Protein AF-A0A169PFA7-F1 (afdb_monomer)

Secondary structure (DSSP, 8-state):
----------S------------TTTS-TTS----HHHHHHHHHT--SSPPP-BSSGGGTT-EETTEE-EEEEEEEEEEETTEEEEEEEEEEE----GGG--BTTB-HHHHHHHHHHHHHHHHHHSPP-PPP-S----PPPP--

Nearest PDB structures (foldseek):
  1b65-assembly1_D  TM=9.541E-01  e=1.146E-06  Brucella anthropi
  5tzb-assembly2_H  TM=9.718E-01  e=3.699E-06  Burkholderia sp. LK4
  3nfb-assembly1_D  TM=9.862E-01  e=6.645E-06  Sphingosinicella xenopeptidilytica
  2drh-assembly1_C  TM=9.717E-01  e=1.764E-05  Pyrococcus horikoshii OT3
  2drh-assembly1_D  TM=9.756E-01  e=2.289E-05  Pyrococcus horikoshii OT3

Organism: Streptomyces laurentii (NCBI:txid39478)

pLDDT: mean 86.82, std 17.21, range [38.28, 98.81]

Foldseek 3Di:
DDDDDPPDDDPDPDDDDDDADDLVVQDPPVDPPDDPVLVVVCVVPDDDDDDDAFLDDRLVRADALNHGFAKDKDKDWDDDVPDIDMDIDIDSHHDHHVQCDDDPNRRVSVVVVVVVVVVVVVVVPPDPDPDDPPDPPPDDDDDD

Structure (mmCIF, N/CA/C/O backbone):
data_AF-A0A169PFA7-F1
#
_entry.id   AF-A0A169PFA7-F1
#
loop_
_atom_site.group_PDB
_atom_site.id
_atom_site.type_symbol
_atom_site.label_atom_id
_atom_site.label_alt_id
_atom_site.label_comp_id
_atom_site.label_asym_id
_atom_site.label_entity_id
_atom_site.label_seq_id
_atom_site.pdbx_PDB_ins_code
_atom_site.Cartn_x
_atom_site.Cartn_y
_atom_site.Cartn_z
_atom_site.occupancy
_atom_site.B_iso_or_equiv
_atom_site.auth_seq_id
_atom_site.auth_comp_id
_atom_site.auth_asym_id
_atom_site.auth_atom_id
_atom_site.pdbx_PDB_model_num
ATOM 1 N N . MET A 1 1 ? -19.118 19.046 29.954 1.00 38.28 1 MET A N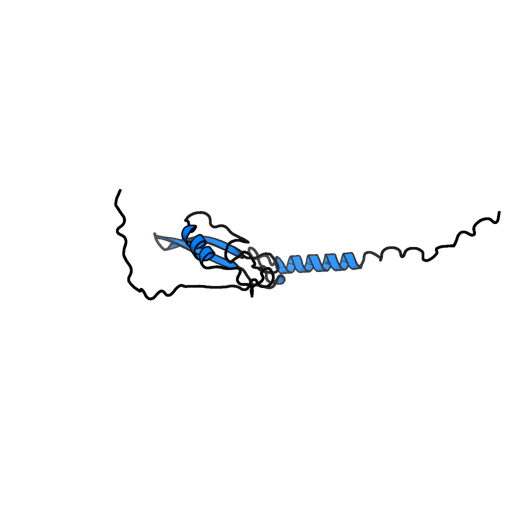 1
ATOM 2 C CA . MET A 1 1 ? -17.655 18.830 29.915 1.00 38.28 1 MET A CA 1
ATOM 3 C C . MET A 1 1 ? -17.297 17.815 30.987 1.00 38.28 1 MET A C 1
ATOM 5 O O . MET A 1 1 ? -17.230 18.178 32.150 1.00 38.28 1 MET A O 1
ATOM 9 N N . GLY A 1 2 ? -17.182 16.536 30.626 1.00 41.22 2 GLY A N 1
ATOM 10 C CA . GLY A 1 2 ? -16.705 15.502 31.547 1.00 41.22 2 GLY A CA 1
ATOM 11 C C . GLY A 1 2 ? -15.195 15.378 31.405 1.00 41.22 2 GLY A C 1
ATOM 12 O O . GLY A 1 2 ? -14.720 15.031 30.327 1.00 41.22 2 GLY A O 1
ATOM 13 N N . ALA A 1 3 ? -14.448 15.709 32.458 1.00 48.66 3 ALA A N 1
ATOM 14 C CA . ALA A 1 3 ? -13.009 15.494 32.500 1.00 48.66 3 ALA A CA 1
ATOM 15 C C . ALA A 1 3 ? -12.728 13.990 32.378 1.00 48.66 3 ALA A C 1
ATOM 17 O O . ALA A 1 3 ? -13.217 13.185 33.172 1.00 48.66 3 ALA A O 1
ATOM 18 N N . ARG A 1 4 ? -11.970 13.601 31.351 1.00 49.47 4 ARG A N 1
ATOM 19 C CA . ARG A 1 4 ? -11.508 12.224 31.176 1.00 49.47 4 ARG A CA 1
ATOM 20 C C . ARG A 1 4 ? -10.443 11.982 32.247 1.00 49.47 4 ARG A C 1
ATOM 22 O O . ARG A 1 4 ? -9.397 12.619 32.217 1.00 49.47 4 ARG A O 1
ATOM 29 N N . ALA A 1 5 ? -10.738 11.117 33.216 1.00 50.19 5 ALA A N 1
ATOM 30 C CA . ALA A 1 5 ? -9.778 10.716 34.237 1.00 50.19 5 ALA A CA 1
ATOM 31 C C . ALA A 1 5 ? -8.510 10.169 33.561 1.00 50.19 5 ALA A C 1
ATOM 33 O O . ALA A 1 5 ? -8.591 9.240 32.752 1.00 50.19 5 ALA A O 1
ATOM 34 N N . SER A 1 6 ? -7.354 10.752 33.875 1.00 55.84 6 SER A N 1
ATOM 35 C CA . SER A 1 6 ? -6.057 10.219 33.476 1.00 55.84 6 SER A CA 1
ATOM 36 C C . SER A 1 6 ? -5.849 8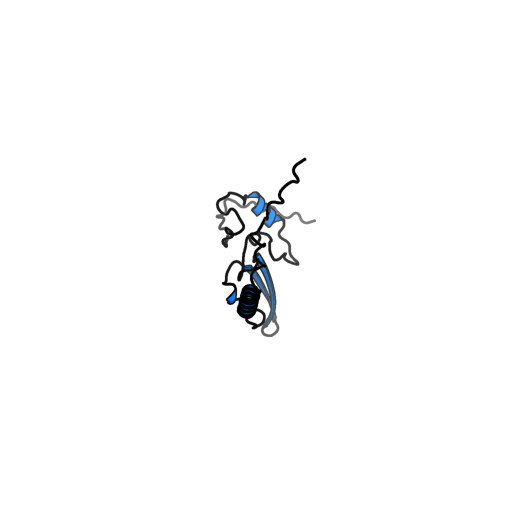.890 34.197 1.00 55.84 6 SER A C 1
ATOM 38 O O . SER A 1 6 ? -5.611 8.838 35.403 1.00 55.84 6 SER A O 1
ATOM 40 N N . ARG A 1 7 ? -5.973 7.781 33.464 1.00 57.22 7 ARG A N 1
ATOM 41 C CA . ARG A 1 7 ? -5.484 6.494 33.956 1.00 57.22 7 ARG A CA 1
ATOM 42 C C . ARG A 1 7 ? -3.962 6.565 33.927 1.00 57.22 7 ARG A C 1
ATOM 44 O O . ARG A 1 7 ? -3.355 6.495 32.865 1.00 57.22 7 ARG A O 1
ATOM 51 N N . GLY A 1 8 ? -3.362 6.788 35.092 1.00 54.00 8 GLY A N 1
ATOM 52 C CA . GLY A 1 8 ? -1.940 6.548 35.290 1.00 54.00 8 GLY A CA 1
ATOM 53 C C . GLY A 1 8 ? -1.691 5.054 35.133 1.00 54.00 8 GLY A C 1
ATOM 54 O O . GLY A 1 8 ? -2.155 4.265 35.953 1.00 54.00 8 GLY A O 1
ATOM 55 N N . HIS A 1 9 ? -1.015 4.670 34.059 1.00 58.62 9 HIS A N 1
ATOM 56 C CA . HIS A 1 9 ? -0.560 3.304 33.849 1.00 58.62 9 HIS A CA 1
ATOM 57 C C . HIS A 1 9 ? 0.811 3.157 34.530 1.00 58.62 9 HIS A C 1
ATOM 59 O O . HIS A 1 9 ? 1.680 4.013 34.362 1.00 58.62 9 HIS A O 1
ATOM 65 N N . GLY A 1 10 ? 0.982 2.123 35.366 1.00 59.72 10 GLY A N 1
ATOM 66 C CA . GLY A 1 10 ? 2.290 1.736 35.920 1.00 59.72 10 GLY A CA 1
ATOM 67 C C . GLY A 1 10 ? 3.248 1.268 34.811 1.00 59.72 10 GLY A C 1
ATOM 68 O O . GLY A 1 10 ? 2.947 1.479 33.637 1.00 59.72 10 GLY A O 1
ATOM 69 N N . PRO A 1 11 ? 4.388 0.617 35.119 1.00 58.81 11 PRO A N 1
ATOM 70 C CA . PRO A 1 11 ? 5.226 0.014 34.084 1.00 58.81 11 PRO A CA 1
ATOM 71 C C . PRO A 1 11 ? 4.486 -1.191 33.485 1.00 58.81 11 PRO A C 1
ATOM 73 O O . PRO A 1 11 ? 4.673 -2.337 33.890 1.00 58.81 11 PRO A O 1
ATOM 76 N N . GLU A 1 12 ? 3.564 -0.915 32.570 1.00 70.19 12 GLU A N 1
ATOM 77 C CA . GLU A 1 12 ? 2.897 -1.921 31.765 1.00 70.19 12 GLU A CA 1
ATOM 78 C C . GLU A 1 12 ? 3.929 -2.544 30.828 1.00 70.19 12 GLU A C 1
ATOM 80 O O . GLU A 1 12 ? 4.770 -1.864 30.241 1.00 70.19 12 GLU A O 1
ATOM 85 N N . TRP A 1 13 ? 3.878 -3.865 30.702 1.00 77.56 13 TRP A N 1
ATOM 86 C CA . TRP A 1 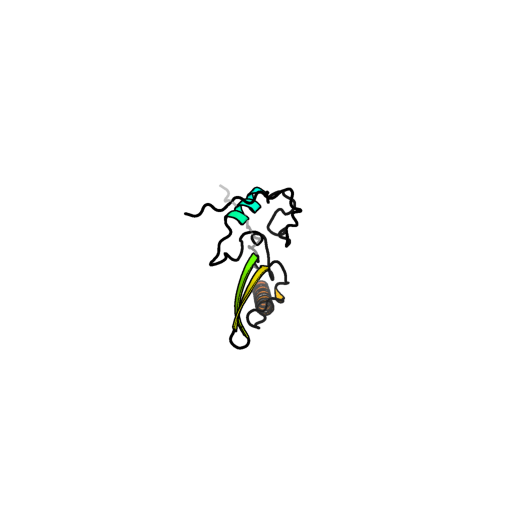13 ? 4.662 -4.588 29.714 1.00 77.56 13 TRP A CA 1
ATOM 87 C C . TRP A 1 13 ? 4.123 -4.233 28.326 1.00 77.56 13 TRP A C 1
ATOM 89 O O . TRP A 1 13 ? 3.081 -4.736 27.909 1.00 77.56 13 TRP A O 1
ATOM 99 N N . LEU A 1 14 ? 4.808 -3.325 27.632 1.00 86.12 14 LEU A N 1
ATOM 100 C CA . LEU A 1 14 ? 4.415 -2.868 26.302 1.00 86.12 14 LEU A CA 1
ATOM 101 C C . LEU A 1 14 ? 4.937 -3.840 25.240 1.00 86.12 14 LEU A C 1
ATOM 103 O O . LEU A 1 14 ? 6.142 -4.045 25.112 1.00 86.12 14 LEU A O 1
ATOM 107 N N . LEU A 1 15 ? 4.022 -4.411 24.457 1.00 92.31 15 LEU A N 1
ATOM 108 C CA . LEU A 1 15 ? 4.317 -5.342 23.365 1.00 92.31 15 LEU A CA 1
ATOM 109 C C . LEU A 1 15 ? 3.813 -4.749 22.035 1.00 92.31 15 LEU A C 1
ATOM 111 O O . LEU A 1 15 ? 2.754 -5.154 21.550 1.00 92.31 15 LEU A O 1
ATOM 115 N N . PRO A 1 16 ? 4.503 -3.739 21.467 1.00 93.25 16 PRO A N 1
ATOM 116 C CA . PRO A 1 16 ? 4.068 -3.103 20.230 1.00 93.25 16 PRO A CA 1
ATOM 117 C C . PRO A 1 16 ? 4.153 -4.078 19.053 1.00 93.25 16 PRO A C 1
ATOM 119 O O . PRO A 1 16 ? 5.124 -4.819 18.905 1.00 93.25 16 PRO A O 1
ATOM 122 N N . VAL A 1 17 ? 3.145 -4.039 18.185 1.00 96.94 17 VAL A N 1
ATOM 123 C CA . VAL A 1 17 ? 3.152 -4.780 16.922 1.00 96.94 17 VAL A CA 1
ATOM 124 C C . VAL A 1 17 ? 3.778 -3.895 15.854 1.00 96.94 17 VAL A C 1
ATOM 126 O O . VAL A 1 17 ? 3.279 -2.806 15.575 1.00 96.94 17 VAL A O 1
ATOM 129 N N . VAL A 1 18 ? 4.868 -4.371 15.259 1.00 97.19 18 VAL A N 1
ATOM 130 C CA . VAL A 1 18 ? 5.577 -3.681 14.180 1.00 97.19 18 VAL A CA 1
ATOM 131 C C . VAL A 1 18 ? 5.780 -4.658 13.033 1.00 97.19 18 VAL A C 1
ATOM 133 O O . VAL A 1 18 ? 6.146 -5.812 13.245 1.00 97.19 18 VAL A O 1
ATOM 136 N N . THR A 1 19 ? 5.540 -4.184 11.817 1.00 98.06 19 THR A N 1
ATOM 137 C CA . THR A 1 19 ? 5.755 -4.929 10.575 1.00 98.06 19 THR A CA 1
ATOM 138 C C . THR A 1 19 ? 6.587 -4.089 9.621 1.00 98.06 19 THR A C 1
ATOM 140 O O . THR A 1 19 ? 6.608 -2.863 9.734 1.00 98.06 19 THR A O 1
ATOM 143 N N . GLU A 1 20 ? 7.234 -4.728 8.654 1.00 98.00 20 GLU A N 1
ATOM 144 C CA . GLU A 1 20 ? 8.097 -4.051 7.689 1.00 98.00 20 GLU A CA 1
ATOM 145 C C . GLU A 1 20 ? 7.896 -4.575 6.266 1.00 98.00 20 GLU A C 1
ATOM 147 O O . GLU A 1 20 ? 7.316 -5.640 6.051 1.00 98.00 20 GLU A O 1
ATOM 152 N N . THR A 1 21 ? 8.373 -3.782 5.309 1.00 98.38 21 THR A N 1
ATOM 153 C CA . THR A 1 21 ? 8.808 -4.258 3.996 1.00 98.38 21 THR A CA 1
ATOM 154 C C . THR A 1 21 ? 10.096 -3.516 3.619 1.00 98.38 21 THR A C 1
ATOM 156 O O . THR A 1 21 ? 10.376 -2.445 4.157 1.00 98.38 21 THR A O 1
ATOM 159 N N . TRP A 1 22 ? 10.856 -4.027 2.649 1.00 97.94 22 TRP A N 1
ATOM 160 C CA . TRP A 1 22 ? 12.183 -3.502 2.305 1.00 97.94 22 TRP A CA 1
ATOM 161 C C . TRP A 1 22 ? 12.177 -2.419 1.206 1.00 97.94 22 TRP A C 1
ATOM 163 O O . TRP A 1 22 ? 11.814 -2.701 0.064 1.00 97.94 22 TRP A O 1
ATOM 173 N N . ASP A 1 23 ? 12.647 -1.200 1.494 1.00 98.06 23 ASP A N 1
ATOM 174 C CA . ASP A 1 23 ? 12.664 -0.068 0.543 1.00 98.06 23 ASP A CA 1
ATOM 175 C C . ASP A 1 23 ? 14.046 0.355 0.018 1.00 98.06 23 ASP A C 1
ATOM 177 O O . ASP A 1 23 ? 14.173 1.399 -0.627 1.00 98.06 23 ASP A O 1
ATOM 181 N N . GLY A 1 24 ? 15.082 -0.464 0.206 1.00 97.31 24 GLY A N 1
ATOM 182 C CA . GLY A 1 24 ? 16.468 -0.106 -0.130 1.00 97.31 24 GLY A CA 1
ATOM 183 C C . GLY A 1 24 ? 16.757 0.159 -1.618 1.00 97.31 24 GLY A C 1
ATOM 184 O O . GLY A 1 24 ? 17.864 0.549 -1.973 1.00 97.31 24 GLY A O 1
ATOM 185 N N . HIS A 1 25 ? 15.781 -0.025 -2.514 1.00 95.31 25 HIS A N 1
ATOM 186 C CA . HIS A 1 25 ? 15.874 0.457 -3.896 1.00 95.31 25 HIS A CA 1
ATOM 187 C C . HIS A 1 25 ? 15.750 1.978 -4.022 1.00 95.31 25 HIS A C 1
ATOM 189 O O . HIS A 1 25 ? 16.325 2.550 -4.946 1.00 95.31 25 HIS A O 1
ATOM 195 N N . LEU A 1 26 ? 14.934 2.608 -3.174 1.00 97.56 26 LEU A N 1
ATOM 196 C CA . LEU A 1 26 ? 14.591 4.033 -3.260 1.00 97.56 26 LEU A CA 1
ATOM 197 C C . LEU A 1 26 ? 14.965 4.811 -1.994 1.00 97.56 26 LEU A C 1
ATOM 199 O O . LEU A 1 26 ? 14.904 6.038 -2.002 1.00 97.56 26 LEU A O 1
ATOM 203 N N . ASN A 1 27 ? 15.337 4.112 -0.928 1.00 97.56 27 ASN A N 1
ATOM 204 C CA . ASN A 1 27 ? 15.706 4.674 0.359 1.00 97.56 27 ASN A CA 1
ATOM 205 C C . ASN A 1 27 ? 17.120 4.223 0.757 1.00 97.56 27 ASN A C 1
ATOM 207 O O . ASN A 1 27 ? 17.538 3.109 0.437 1.00 97.56 27 ASN A O 1
ATOM 211 N N . ASP A 1 28 ? 17.833 5.064 1.506 1.00 97.50 28 ASP A N 1
ATOM 212 C CA . ASP A 1 28 ? 19.027 4.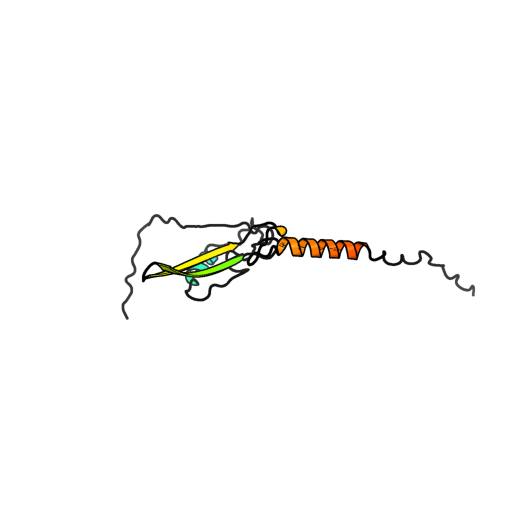629 2.234 1.00 97.50 28 ASP A CA 1
ATOM 213 C C . ASP A 1 28 ? 18.587 3.857 3.486 1.00 97.50 28 ASP A C 1
ATOM 215 O O . ASP A 1 28 ? 18.457 4.413 4.577 1.00 97.50 28 ASP A O 1
ATOM 219 N N . ILE A 1 29 ? 18.313 2.563 3.308 1.00 95.81 29 ILE A N 1
ATOM 220 C CA . ILE A 1 29 ? 17.736 1.714 4.359 1.00 95.81 29 ILE A CA 1
ATOM 221 C C . ILE A 1 29 ? 18.694 1.462 5.535 1.00 95.81 29 ILE A C 1
ATOM 223 O O . ILE A 1 29 ? 18.263 1.079 6.621 1.00 95.81 29 ILE A O 1
ATOM 227 N N . HIS A 1 30 ? 19.997 1.671 5.336 1.00 95.06 30 HIS A N 1
ATOM 228 C CA . HIS A 1 30 ? 20.995 1.547 6.399 1.00 95.06 30 HIS A CA 1
ATOM 229 C C . HIS A 1 30 ? 21.199 2.865 7.158 1.00 95.06 30 HIS A C 1
ATOM 231 O O . HIS A 1 30 ? 21.733 2.862 8.270 1.00 95.06 30 HIS A O 1
ATOM 237 N N . GLY A 1 31 ? 20.751 3.983 6.585 1.00 95.06 31 GLY A N 1
ATOM 238 C CA . GLY A 1 31 ? 20.735 5.284 7.230 1.00 95.06 31 GLY A CA 1
ATOM 239 C C . GLY A 1 31 ? 19.657 5.382 8.323 1.00 95.06 31 GLY A C 1
ATOM 240 O O . GLY A 1 31 ? 18.559 4.839 8.189 1.00 95.06 31 GLY A O 1
ATOM 241 N N . PRO A 1 32 ? 19.902 6.127 9.416 1.00 92.25 32 PRO A N 1
ATOM 242 C CA . PRO A 1 32 ? 18.931 6.306 10.493 1.00 92.25 32 PRO A CA 1
ATOM 243 C C . PRO A 1 32 ? 17.896 7.395 10.145 1.00 92.25 32 PRO A C 1
ATOM 245 O O . PRO A 1 32 ? 17.767 8.395 10.856 1.00 92.25 32 PRO A O 1
ATOM 248 N N . ALA A 1 33 ? 17.189 7.247 9.023 1.00 93.69 33 ALA A N 1
ATOM 249 C CA . ALA A 1 33 ? 16.228 8.244 8.545 1.00 93.69 33 ALA A CA 1
ATOM 250 C C . ALA A 1 33 ? 14.945 8.283 9.396 1.00 93.69 33 ALA A C 1
ATOM 252 O O . ALA A 1 33 ? 14.415 9.358 9.673 1.00 93.69 33 ALA A O 1
ATOM 253 N N . VAL A 1 34 ? 14.460 7.128 9.867 1.00 96.12 34 VAL A N 1
ATOM 254 C CA . VAL A 1 34 ? 13.279 7.046 10.740 1.00 96.12 34 VAL A CA 1
ATOM 255 C C . VAL A 1 34 ? 13.678 7.304 12.195 1.00 96.12 34 VAL A C 1
ATOM 257 O O . VAL A 1 34 ? 14.608 6.691 12.718 1.00 96.12 34 VAL A O 1
ATOM 260 N N . ARG A 1 35 ? 12.970 8.221 12.865 1.00 97.38 35 ARG A N 1
ATOM 261 C CA . ARG A 1 35 ? 13.209 8.623 14.260 1.00 97.38 35 ARG A CA 1
ATOM 262 C C . ARG A 1 35 ? 11.971 8.356 15.119 1.00 97.38 35 ARG A C 1
ATOM 264 O O . ARG A 1 35 ? 10.867 8.365 14.577 1.00 97.38 35 ARG A O 1
ATOM 271 N N . PRO A 1 36 ? 12.112 8.206 16.451 1.00 97.06 36 PRO A N 1
ATOM 272 C CA . PRO A 1 36 ? 10.965 8.037 17.347 1.00 97.06 36 PRO A CA 1
ATOM 273 C C . PRO A 1 36 ? 9.895 9.129 17.193 1.00 97.06 36 PRO A C 1
ATOM 275 O O . PRO A 1 36 ? 8.707 8.830 17.258 1.00 97.06 36 PRO A O 1
ATOM 278 N N . GLY A 1 37 ? 10.309 10.372 16.913 1.00 98.00 37 GLY A N 1
ATOM 279 C CA . GLY A 1 37 ? 9.396 11.488 16.643 1.00 98.00 37 GLY A CA 1
ATOM 280 C C . GLY A 1 37 ? 8.452 11.232 15.466 1.00 98.00 37 GLY A C 1
ATOM 281 O O . GLY A 1 37 ? 7.269 11.511 15.583 1.00 98.00 37 GLY A O 1
ATOM 282 N N . HIS A 1 38 ? 8.919 10.588 14.391 1.00 98.06 38 HIS A N 1
ATOM 283 C CA . HIS A 1 38 ? 8.065 10.255 13.244 1.00 98.06 38 HIS A CA 1
ATOM 284 C C . HIS A 1 38 ? 6.975 9.239 13.617 1.00 98.06 38 HIS A C 1
ATOM 286 O O . HIS A 1 38 ? 5.860 9.310 13.109 1.00 98.06 38 HIS A O 1
ATOM 292 N N . ALA A 1 39 ? 7.279 8.294 14.515 1.00 96.25 39 ALA A N 1
ATOM 293 C CA . ALA A 1 39 ? 6.282 7.349 15.014 1.00 96.25 39 ALA A CA 1
ATOM 294 C C . ALA A 1 39 ? 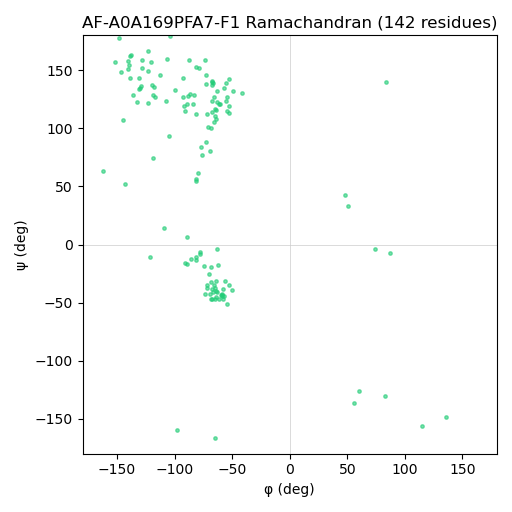5.250 8.050 15.910 1.00 96.25 39 ALA A C 1
ATOM 296 O O . ALA A 1 39 ? 4.056 7.803 15.767 1.00 96.25 39 ALA A O 1
ATOM 297 N N . ALA A 1 40 ? 5.699 8.953 16.789 1.00 97.69 40 ALA A N 1
ATOM 298 C CA . ALA A 1 40 ? 4.806 9.759 17.619 1.00 97.69 40 ALA A CA 1
ATOM 299 C C . ALA A 1 40 ? 3.886 10.645 16.762 1.00 97.69 40 ALA A C 1
ATOM 301 O O . ALA A 1 40 ? 2.675 10.625 16.948 1.00 97.69 40 ALA A O 1
ATOM 302 N N . GLU A 1 41 ? 4.434 11.346 15.767 1.00 98.19 41 GLU A N 1
ATOM 303 C CA . GLU A 1 41 ? 3.665 12.162 14.819 1.00 98.19 41 GLU A CA 1
ATOM 304 C C . GLU A 1 41 ? 2.630 11.332 14.051 1.00 98.19 41 GLU A C 1
ATOM 306 O O . GLU A 1 41 ? 1.486 11.758 13.914 1.00 98.19 41 GLU A O 1
ATOM 311 N N . ALA A 1 42 ? 2.992 10.130 13.589 1.00 97.56 42 ALA A N 1
ATOM 312 C CA . ALA A 1 42 ? 2.061 9.241 12.896 1.00 97.56 42 ALA A CA 1
ATOM 313 C C . ALA A 1 42 ? 0.914 8.758 13.803 1.00 97.56 42 ALA A C 1
ATOM 315 O O . ALA A 1 42 ? -0.219 8.640 13.337 1.00 97.56 42 ALA A O 1
ATOM 316 N N . ILE A 1 43 ? 1.194 8.494 15.085 1.00 97.38 43 ILE A N 1
ATOM 317 C CA . ILE A 1 43 ? 0.179 8.114 16.079 1.00 97.38 43 ILE A CA 1
ATOM 318 C C . ILE A 1 43 ? -0.767 9.288 16.353 1.00 97.38 43 ILE A C 1
ATOM 320 O O . ILE A 1 43 ? -1.981 9.103 16.320 1.00 97.38 43 ILE A O 1
ATOM 324 N N . GLU A 1 44 ? -0.233 10.490 16.576 1.00 98.19 44 GLU A N 1
ATOM 325 C CA . GLU A 1 44 ? -1.037 11.689 16.856 1.00 98.19 44 GLU A CA 1
ATOM 326 C C . GLU A 1 44 ? -1.860 12.145 15.640 1.00 98.19 44 GLU A C 1
ATOM 328 O O . GLU A 1 44 ? -2.970 12.654 15.789 1.00 98.19 44 GLU A O 1
ATOM 333 N N . ALA A 1 45 ? -1.354 11.933 14.422 1.00 97.38 45 ALA A N 1
ATOM 334 C CA . ALA A 1 45 ? -2.066 12.254 13.185 1.00 97.38 45 ALA A CA 1
ATOM 335 C C . ALA A 1 45 ? -3.145 11.222 12.803 1.00 97.38 45 ALA A C 1
ATOM 337 O O . ALA A 1 45 ? -3.893 11.449 11.846 1.00 97.38 45 ALA A O 1
ATOM 338 N N . ALA A 1 46 ? -3.231 10.081 13.497 1.00 97.56 46 ALA A N 1
ATOM 339 C CA . ALA A 1 46 ? -4.164 9.015 13.154 1.00 97.56 46 ALA A CA 1
ATOM 340 C C . ALA A 1 46 ? -5.623 9.485 13.284 1.00 97.56 46 ALA A C 1
ATOM 342 O O . ALA A 1 46 ? -6.084 9.894 14.350 1.00 97.56 46 ALA A O 1
ATOM 343 N N . ALA A 1 47 ? -6.379 9.379 12.191 1.00 97.25 47 ALA A N 1
ATOM 344 C CA . ALA A 1 47 ? -7.759 9.837 12.119 1.00 97.25 47 ALA A CA 1
ATOM 345 C C . ALA A 1 47 ? -8.640 8.857 11.336 1.00 97.25 47 ALA A C 1
ATOM 347 O O . ALA A 1 47 ? -8.181 8.121 10.463 1.00 97.25 47 ALA A O 1
ATOM 348 N N . SER A 1 48 ? -9.938 8.864 11.642 1.00 97.69 48 SER A N 1
ATOM 349 C CA . SER A 1 48 ? -10.951 8.182 10.833 1.00 97.69 48 SER A CA 1
ATOM 350 C C . SER A 1 48 ? -11.229 8.938 9.528 1.00 97.69 48 SER A C 1
ATOM 352 O O . SER A 1 48 ? -11.057 10.153 9.479 1.00 97.69 48 SER A O 1
ATOM 354 N N . GLY A 1 49 ? -11.780 8.253 8.523 1.00 97.56 49 GLY A N 1
ATOM 355 C CA . GLY A 1 49 ? -12.138 8.845 7.230 1.00 97.56 49 GLY A CA 1
ATOM 356 C C . GLY A 1 49 ? -11.310 8.258 6.083 1.00 9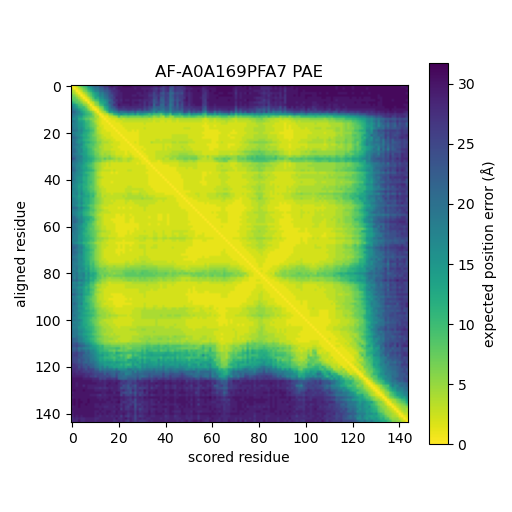7.56 49 GLY A C 1
ATOM 357 O O . GLY A 1 49 ? -10.850 7.120 6.195 1.00 97.56 49 GLY A O 1
ATOM 358 N N . PRO A 1 50 ? -11.156 8.990 4.963 1.00 98.00 50 PRO A N 1
ATOM 359 C CA . PRO A 1 50 ? -10.289 8.572 3.866 1.00 98.00 50 PRO A CA 1
ATOM 360 C C . PRO A 1 50 ? -8.846 8.358 4.337 1.00 98.00 50 PRO A C 1
ATOM 362 O O . PRO A 1 50 ? -8.292 9.191 5.051 1.00 98.00 50 PRO A O 1
ATOM 365 N N . VAL A 1 51 ? -8.234 7.256 3.906 1.00 98.00 51 VAL A N 1
ATOM 366 C CA . VAL A 1 51 ? -6.829 6.933 4.188 1.00 98.00 51 VAL A CA 1
ATOM 367 C C . VAL A 1 51 ? -6.002 7.306 2.965 1.00 98.00 51 VAL A C 1
ATOM 369 O O . VAL A 1 51 ? -6.388 6.981 1.845 1.00 98.00 51 VAL A O 1
ATOM 372 N N . ALA A 1 52 ? -4.881 7.998 3.164 1.00 98.12 52 ALA A N 1
ATOM 373 C CA . ALA A 1 52 ? -3.968 8.321 2.073 1.00 98.12 52 ALA A CA 1
ATOM 374 C C . ALA A 1 52 ? -3.296 7.048 1.524 1.00 98.12 52 ALA A C 1
ATOM 376 O O . ALA A 1 52 ? -2.898 6.168 2.287 1.00 98.12 52 ALA A O 1
ATOM 377 N N . GLU A 1 53 ? -3.141 6.972 0.202 1.00 98.75 53 GLU A N 1
ATOM 378 C CA . GLU A 1 53 ? -2.600 5.806 -0.508 1.00 98.75 53 GLU A CA 1
ATOM 379 C C . GLU A 1 53 ? -1.375 6.174 -1.363 1.00 98.75 53 GLU A C 1
ATOM 381 O O . GLU A 1 53 ? -1.087 7.346 -1.619 1.00 98.75 53 GLU A O 1
ATOM 386 N N . GLY A 1 54 ? -0.639 5.159 -1.819 1.00 98.56 54 GLY A N 1
ATOM 387 C CA . GLY A 1 54 ? 0.566 5.306 -2.629 1.00 98.56 54 GLY A CA 1
ATOM 388 C C . GLY A 1 54 ? 1.818 5.575 -1.791 1.00 98.56 54 GLY A C 1
ATOM 389 O O . GLY A 1 54 ? 2.125 4.849 -0.845 1.00 98.56 54 GLY A O 1
ATOM 390 N N . CYS A 1 55 ? 2.584 6.599 -2.163 1.00 98.31 55 CYS A N 1
ATOM 391 C CA . CYS A 1 55 ? 3.913 6.900 -1.618 1.00 98.31 55 CYS A CA 1
ATOM 392 C C . CYS A 1 55 ? 3.857 7.648 -0.275 1.00 98.31 55 CYS A C 1
ATOM 394 O O . CYS A 1 55 ? 4.426 8.730 -0.154 1.00 98.31 55 CYS A O 1
ATOM 396 N N . VAL A 1 56 ? 3.153 7.101 0.713 1.00 98.25 56 VAL A N 1
ATOM 397 C CA . VAL A 1 56 ? 2.942 7.743 2.019 1.00 98.25 56 VAL A CA 1
ATOM 398 C C . VAL A 1 56 ? 3.318 6.810 3.167 1.00 98.25 56 VAL A C 1
ATOM 400 O O . VAL A 1 56 ? 3.237 5.586 3.040 1.00 98.25 56 VAL A O 1
ATOM 403 N N . GLY A 1 57 ? 3.737 7.385 4.299 1.00 97.62 57 GLY A N 1
ATOM 404 C CA . GLY A 1 57 ? 4.125 6.634 5.498 1.00 97.62 57 GLY A CA 1
ATOM 405 C C . GLY A 1 57 ? 5.219 5.599 5.213 1.00 97.62 57 GLY A C 1
ATOM 406 O O . GLY A 1 57 ? 6.155 5.866 4.456 1.00 97.62 57 GLY A O 1
ATOM 407 N N . GLY A 1 58 ? 5.073 4.389 5.761 1.00 97.81 58 GLY A N 1
ATOM 408 C CA . GLY A 1 58 ? 5.977 3.267 5.469 1.00 97.81 58 GLY A CA 1
ATOM 409 C C . GLY A 1 58 ? 5.971 2.827 3.996 1.00 97.81 58 GLY A C 1
ATOM 410 O O . GLY A 1 58 ? 6.918 2.208 3.533 1.00 97.81 58 GLY A O 1
ATOM 411 N N . GLY A 1 59 ? 4.958 3.207 3.208 1.00 98.31 59 GLY A N 1
ATOM 412 C CA . GLY A 1 59 ? 4.870 2.918 1.775 1.00 98.31 59 GLY A CA 1
ATOM 413 C C . GLY A 1 59 ? 5.733 3.813 0.873 1.00 98.31 59 GLY A C 1
ATOM 414 O O . GLY A 1 59 ? 5.805 3.583 -0.341 1.00 98.31 59 GLY A O 1
ATOM 415 N N . THR A 1 60 ? 6.383 4.839 1.430 1.00 98.44 60 THR A N 1
ATOM 416 C CA . THR A 1 60 ? 7.068 5.897 0.667 1.00 98.44 60 THR A CA 1
ATOM 417 C C . THR A 1 60 ? 8.094 5.339 -0.322 1.00 98.44 60 THR A C 1
ATOM 419 O O . THR A 1 60 ? 7.992 5.623 -1.517 1.00 98.44 60 THR A O 1
ATOM 422 N N . GLY A 1 61 ? 9.007 4.471 0.124 1.00 98.19 61 GLY A N 1
ATOM 423 C CA . GLY A 1 61 ? 10.069 3.892 -0.712 1.00 98.19 61 GLY A CA 1
ATOM 424 C C . GLY A 1 61 ? 9.710 2.581 -1.432 1.00 98.19 61 GLY A C 1
ATOM 425 O O . GLY A 1 61 ? 10.564 1.980 -2.079 1.00 98.19 61 GLY A O 1
ATOM 426 N N . MET A 1 62 ? 8.455 2.130 -1.357 1.00 98.56 62 MET A N 1
ATOM 427 C CA . MET A 1 62 ? 8.077 0.778 -1.799 1.00 98.56 62 MET A CA 1
ATOM 428 C C . MET A 1 62 ? 7.856 0.647 -3.312 1.00 98.56 62 MET A C 1
ATOM 430 O O . MET A 1 62 ? 7.444 1.605 -3.983 1.00 98.56 62 MET A O 1
ATOM 434 N N . ARG A 1 63 ? 8.068 -0.562 -3.848 1.00 98.38 63 ARG A N 1
ATOM 435 C CA . ARG A 1 63 ? 7.891 -0.951 -5.261 1.00 98.38 63 ARG A CA 1
ATOM 436 C C . ARG A 1 63 ? 7.050 -2.221 -5.377 1.00 98.38 63 ARG A C 1
ATOM 438 O O . ARG A 1 63 ? 7.313 -3.188 -4.682 1.00 98.38 63 ARG A O 1
ATOM 445 N N . CYS A 1 64 ? 6.083 -2.251 -6.289 1.00 98.44 64 CYS A N 1
ATOM 446 C CA . CYS A 1 64 ? 5.178 -3.391 -6.453 1.00 98.44 64 CYS A CA 1
ATOM 447 C C . CYS A 1 64 ? 4.986 -3.719 -7.937 1.00 98.44 64 CYS A C 1
ATOM 449 O O . CYS A 1 64 ? 4.716 -2.813 -8.729 1.00 98.44 64 CYS A O 1
ATOM 451 N N . TYR A 1 65 ? 5.171 -4.985 -8.323 1.00 97.94 65 TYR A N 1
ATOM 452 C CA . TYR A 1 65 ? 5.085 -5.471 -9.707 1.00 97.94 65 TYR A CA 1
ATOM 453 C C . TYR A 1 65 ? 5.869 -4.613 -10.719 1.00 97.94 65 TYR A C 1
ATOM 455 O O . TYR A 1 65 ? 5.386 -4.265 -11.795 1.00 97.94 65 TYR A O 1
ATOM 463 N N . GLY A 1 66 ? 7.082 -4.190 -10.359 1.00 94.88 66 GLY A N 1
ATOM 464 C CA . GLY A 1 66 ? 7.908 -3.322 -11.210 1.00 94.88 66 GLY A CA 1
ATOM 465 C C . GLY A 1 66 ? 7.480 -1.852 -11.295 1.00 94.88 66 GLY A C 1
ATOM 466 O O . GLY A 1 66 ? 8.201 -1.061 -11.904 1.00 94.88 66 GLY A O 1
ATOM 467 N N . PHE A 1 67 ? 6.369 -1.469 -10.668 1.00 96.44 67 PHE A N 1
ATOM 468 C CA . PHE A 1 67 ? 5.881 -0.094 -10.563 1.00 96.44 67 PHE A CA 1
ATOM 469 C C . PHE A 1 67 ? 6.138 0.480 -9.167 1.00 96.44 67 PHE A C 1
ATOM 471 O O . PHE A 1 67 ? 6.701 -0.176 -8.283 1.00 96.44 67 PHE A O 1
ATOM 478 N N . LYS A 1 68 ? 5.737 1.736 -8.959 1.00 98.31 68 LYS A N 1
ATOM 479 C CA . LYS A 1 68 ? 5.726 2.321 -7.621 1.00 98.31 68 LYS A CA 1
ATOM 480 C C . LYS A 1 68 ? 4.685 1.593 -6.763 1.00 98.31 68 LYS A C 1
ATOM 482 O O . LYS A 1 68 ? 3.540 1.454 -7.174 1.00 98.31 68 LYS A O 1
ATOM 487 N N . GLY A 1 69 ? 5.115 1.107 -5.601 1.00 98.44 69 GLY A N 1
ATOM 488 C CA . GLY A 1 69 ? 4.261 0.479 -4.593 1.00 98.44 69 GLY A CA 1
ATOM 489 C C . GLY A 1 69 ? 3.879 1.465 -3.491 1.00 98.44 69 GLY A C 1
ATOM 490 O O . GLY A 1 69 ? 4.006 2.683 -3.666 1.00 98.44 69 GLY A O 1
ATOM 491 N N . GLY A 1 70 ? 3.481 0.937 -2.334 1.00 98.56 70 GLY A N 1
ATOM 492 C CA . GLY A 1 70 ? 3.214 1.734 -1.138 1.00 98.56 70 GLY A CA 1
ATOM 493 C C . GLY A 1 70 ? 1.940 1.340 -0.400 1.00 98.56 70 GLY A C 1
ATOM 494 O O . GLY A 1 70 ? 1.582 0.165 -0.375 1.00 98.56 70 GLY A O 1
ATOM 495 N N . ALA A 1 71 ? 1.295 2.316 0.231 1.00 98.69 71 ALA A N 1
ATOM 496 C CA . ALA A 1 71 ? 0.063 2.123 0.986 1.00 98.69 71 ALA A CA 1
ATOM 497 C C . ALA A 1 71 ? -1.130 1.877 0.050 1.00 98.69 71 ALA A C 1
ATOM 499 O O . ALA A 1 71 ? -1.281 2.567 -0.958 1.00 98.69 71 ALA A O 1
ATOM 500 N N . GLY A 1 72 ? -1.993 0.931 0.402 1.00 98.62 72 GLY A N 1
ATOM 501 C CA . GLY A 1 72 ? -3.278 0.720 -0.259 1.00 98.62 72 GLY A CA 1
ATOM 502 C C . GLY A 1 72 ? -4.326 0.240 0.734 1.00 98.62 72 GLY A C 1
ATOM 503 O O . GLY A 1 72 ? -3.996 -0.447 1.703 1.00 98.62 72 GLY A O 1
ATOM 504 N N . THR A 1 73 ? -5.586 0.590 0.513 1.00 98.81 73 THR A N 1
ATOM 505 C CA . THR A 1 73 ? -6.696 0.183 1.372 1.00 98.81 73 THR A CA 1
ATOM 506 C C . THR A 1 73 ? -7.941 -0.167 0.568 1.00 98.81 73 THR A C 1
ATOM 508 O O . THR A 1 73 ? -8.194 0.344 -0.520 1.00 98.81 73 THR A O 1
ATOM 511 N N . ALA A 1 74 ? -8.758 -1.059 1.109 1.00 98.69 74 ALA A N 1
ATOM 512 C CA . ALA A 1 74 ? -10.076 -1.349 0.571 1.00 98.69 74 ALA A CA 1
ATOM 513 C C . ALA A 1 74 ? -11.002 -1.828 1.683 1.00 98.69 74 ALA A C 1
ATOM 515 O O . ALA A 1 74 ? -10.570 -2.374 2.696 1.00 98.69 74 ALA A O 1
ATOM 516 N N . SER A 1 75 ? -12.307 -1.676 1.475 1.00 98.56 75 SER A N 1
ATOM 517 C CA . SER A 1 75 ? -13.301 -2.256 2.372 1.00 98.56 75 SER A CA 1
ATOM 518 C C . SER A 1 75 ? -14.499 -2.816 1.621 1.00 98.56 75 SER A C 1
ATOM 520 O O . SER A 1 75 ? -14.779 -2.440 0.477 1.00 98.56 75 SER A O 1
ATOM 522 N N . ARG A 1 76 ? -15.209 -3.743 2.260 1.00 98.56 76 ARG A N 1
ATOM 523 C CA . ARG A 1 76 ? -16.481 -4.291 1.787 1.00 98.56 76 ARG A CA 1
ATOM 524 C C . ARG A 1 76 ? -17.437 -4.442 2.959 1.00 98.56 76 ARG A C 1
ATOM 526 O O . ARG A 1 76 ? -17.031 -4.807 4.060 1.00 98.56 76 ARG A O 1
ATOM 533 N N . ARG A 1 77 ? -18.719 -4.189 2.702 1.00 98.31 77 ARG A N 1
ATOM 534 C CA . ARG A 1 77 ? -19.798 -4.558 3.621 1.00 98.31 77 ARG A CA 1
ATOM 535 C C . ARG A 1 77 ? -20.313 -5.931 3.214 1.00 98.31 77 ARG A C 1
ATOM 537 O O . ARG A 1 77 ? -20.657 -6.122 2.051 1.00 98.31 77 ARG A O 1
ATOM 544 N N . VAL A 1 78 ? -20.357 -6.858 4.159 1.00 98.12 78 VAL A N 1
ATOM 545 C CA . VAL A 1 78 ? -20.789 -8.245 3.954 1.00 98.12 78 VAL A CA 1
ATOM 546 C C . VAL A 1 78 ? -22.019 -8.518 4.813 1.00 98.12 78 VAL A C 1
ATOM 548 O O . VAL A 1 78 ? -22.079 -8.086 5.962 1.00 98.12 78 VAL A O 1
ATOM 551 N N . ALA A 1 79 ? -23.024 -9.173 4.238 1.00 97.88 79 ALA A N 1
ATOM 552 C CA . ALA A 1 79 ? -24.231 -9.573 4.956 1.00 97.88 79 ALA A CA 1
ATOM 553 C C . ALA A 1 79 ? -24.077 -11.000 5.492 1.00 97.88 79 ALA A C 1
ATOM 555 O O . ALA A 1 79 ? -23.492 -11.848 4.814 1.00 97.88 79 ALA A O 1
ATOM 556 N N . TYR A 1 80 ? -24.614 -11.260 6.680 1.00 96.69 80 TYR A N 1
ATOM 557 C CA . TYR A 1 80 ? -24.685 -12.595 7.267 1.00 96.69 80 TYR A CA 1
ATOM 558 C C . TYR A 1 80 ? -25.986 -12.717 8.061 1.00 96.69 80 TYR A C 1
ATOM 560 O O . TYR A 1 80 ? -26.142 -12.098 9.109 1.00 96.69 80 TYR A O 1
ATOM 568 N N . GLY A 1 81 ? -26.944 -13.475 7.522 1.00 96.19 81 GLY A N 1
ATOM 569 C CA . GLY A 1 81 ? -28.315 -13.461 8.031 1.00 96.19 81 GLY A CA 1
ATOM 570 C C . GLY A 1 81 ? -28.923 -12.061 7.924 1.00 96.19 81 GLY A C 1
ATOM 571 O O . GLY A 1 81 ? -28.914 -11.459 6.849 1.00 96.19 81 GLY A O 1
ATOM 572 N N . GLU A 1 82 ? -29.426 -11.548 9.044 1.00 96.88 82 GLU A N 1
ATOM 573 C CA . GLU A 1 82 ? -29.988 -10.194 9.152 1.00 96.88 82 GLU A CA 1
ATOM 574 C C . GLU A 1 82 ? -28.920 -9.122 9.445 1.00 96.88 82 GLU A C 1
ATOM 576 O O . GLU A 1 82 ? -29.175 -7.926 9.285 1.00 96.88 82 GLU A O 1
ATOM 581 N N . ASP A 1 83 ? -27.705 -9.537 9.817 1.00 98.12 83 ASP A N 1
ATOM 582 C CA . ASP A 1 83 ? -26.616 -8.642 10.196 1.00 98.12 83 ASP A CA 1
ATOM 583 C C . ASP A 1 83 ? -25.782 -8.178 8.996 1.00 98.12 83 ASP A C 1
ATOM 585 O O . ASP A 1 83 ? -25.709 -8.806 7.931 1.00 98.12 83 ASP A O 1
ATOM 589 N N . ARG A 1 84 ? -25.079 -7.055 9.189 1.00 98.25 84 ARG A N 1
ATOM 590 C CA . ARG A 1 84 ? -24.126 -6.514 8.216 1.00 98.25 84 ARG A CA 1
ATOM 591 C C . ARG A 1 84 ? -22.816 -6.132 8.894 1.00 98.25 84 ARG A C 1
ATOM 593 O O . ARG A 1 84 ? -22.786 -5.249 9.746 1.00 98.25 84 ARG A O 1
ATOM 600 N N . TYR A 1 85 ? -21.726 -6.723 8.424 1.00 98.38 85 TYR A N 1
ATOM 601 C CA . TYR A 1 85 ? -20.369 -6.459 8.891 1.00 98.38 85 TYR A CA 1
ATOM 602 C C . TYR A 1 85 ? -19.582 -5.646 7.863 1.00 98.38 85 TYR A C 1
ATOM 604 O O . TYR A 1 85 ? -19.920 -5.622 6.677 1.00 98.38 85 TYR A O 1
ATOM 612 N N . THR A 1 86 ? -18.51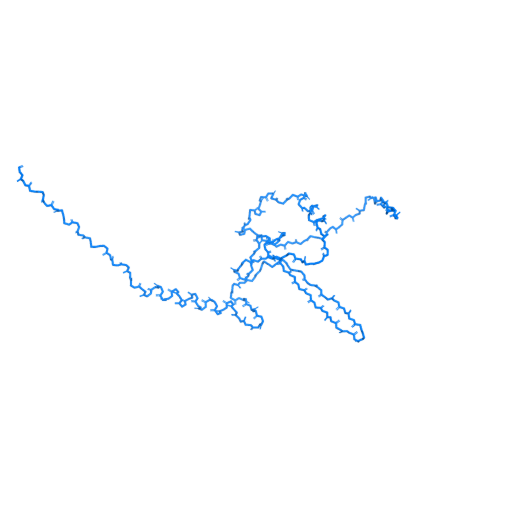1 -4.994 8.308 1.00 98.31 86 THR A N 1
ATOM 613 C CA . THR A 1 86 ? -17.543 -4.323 7.433 1.00 98.31 86 THR A CA 1
ATOM 614 C C . THR A 1 86 ? -16.192 -5.001 7.593 1.00 98.31 86 THR A C 1
ATOM 616 O O . THR A 1 86 ? -15.688 -5.106 8.708 1.00 98.31 86 THR A O 1
ATOM 619 N N . VAL A 1 87 ? -15.597 -5.422 6.480 1.00 98.38 87 VAL A N 1
ATOM 620 C CA . VAL A 1 87 ? -14.217 -5.913 6.427 1.00 98.38 87 VAL A CA 1
ATOM 621 C C . VAL A 1 87 ? -13.376 -4.853 5.732 1.00 98.38 87 VAL A C 1
ATOM 623 O O . VAL A 1 87 ? -13.701 -4.446 4.616 1.00 98.38 87 VAL A O 1
ATOM 626 N N . GLY A 1 88 ? -12.323 -4.391 6.401 1.00 98.44 88 GLY A N 1
ATOM 627 C CA . GLY A 1 88 ? -11.320 -3.487 5.847 1.00 98.44 88 GLY A CA 1
ATOM 628 C C . GLY A 1 88 ? -9.975 -4.194 5.733 1.00 98.44 88 GLY A C 1
ATOM 629 O O . GLY A 1 88 ? -9.642 -5.023 6.577 1.00 98.44 88 GLY A O 1
ATOM 630 N N . ALA A 1 89 ? -9.211 -3.863 4.701 1.00 98.56 89 ALA A N 1
ATOM 631 C CA . ALA A 1 89 ? -7.847 -4.327 4.513 1.00 98.56 89 ALA A CA 1
ATOM 632 C C . ALA A 1 89 ? -6.954 -3.129 4.195 1.00 98.56 89 ALA A C 1
ATOM 634 O O . ALA A 1 89 ? -7.310 -2.314 3.348 1.00 98.56 89 ALA A O 1
ATOM 635 N N . TYR A 1 90 ? -5.801 -3.054 4.855 1.00 98.50 90 TYR A N 1
ATOM 636 C CA . TYR A 1 90 ? -4.723 -2.118 4.552 1.00 98.50 90 TYR A CA 1
ATOM 637 C C . TYR A 1 90 ? -3.474 -2.925 4.199 1.00 98.50 90 TYR A C 1
ATOM 639 O O . TYR A 1 90 ? -3.176 -3.921 4.860 1.00 98.50 90 TYR A O 1
ATOM 647 N N . VAL A 1 91 ? -2.753 -2.507 3.163 1.00 98.62 91 VAL A N 1
ATOM 648 C CA . VAL A 1 91 ? -1.543 -3.173 2.679 1.00 98.62 91 VAL A CA 1
ATOM 649 C C . VAL A 1 91 ? -0.410 -2.171 2.494 1.00 98.62 91 VAL A C 1
ATOM 651 O O . VAL A 1 91 ? -0.623 -1.052 2.033 1.00 98.62 91 VAL A O 1
ATOM 654 N N . GLN A 1 92 ? 0.811 -2.606 2.799 1.00 98.75 92 GLN A N 1
ATOM 655 C CA . GLN A 1 92 ? 2.044 -1.963 2.351 1.00 98.75 92 GLN A CA 1
ATOM 656 C C . GLN A 1 92 ? 2.637 -2.828 1.234 1.00 98.75 92 GLN A C 1
ATOM 658 O O . GLN A 1 92 ? 3.314 -3.823 1.482 1.00 98.75 92 GLN A O 1
ATOM 663 N N . ALA A 1 93 ? 2.300 -2.501 -0.011 1.00 98.62 93 ALA A N 1
ATOM 664 C CA . ALA A 1 93 ? 2.615 -3.322 -1.170 1.00 98.62 93 ALA A CA 1
ATOM 665 C C . ALA A 1 93 ? 4.058 -3.094 -1.641 1.00 98.62 93 ALA A C 1
ATOM 667 O O . ALA A 1 93 ? 4.389 -2.025 -2.167 1.00 98.62 93 ALA A O 1
ATOM 668 N N . ASN A 1 94 ? 4.892 -4.124 -1.475 1.00 98.50 94 ASN A N 1
ATOM 669 C CA . ASN A 1 94 ? 6.299 -4.122 -1.864 1.00 98.50 94 ASN A CA 1
ATOM 670 C C . ASN A 1 94 ? 6.771 -5.486 -2.416 1.00 98.50 94 ASN A C 1
ATOM 672 O O . ASN A 1 94 ? 7.706 -6.088 -1.893 1.00 98.50 94 ASN A O 1
ATOM 676 N N . PHE A 1 95 ? 6.059 -6.044 -3.396 1.00 98.19 95 PHE A N 1
ATOM 677 C CA . PHE A 1 95 ? 6.303 -7.409 -3.874 1.00 98.19 95 PHE A CA 1
ATOM 678 C C . PHE A 1 95 ? 5.984 -7.574 -5.364 1.00 98.19 95 PHE A C 1
ATOM 680 O O . PHE A 1 95 ? 5.500 -6.647 -6.014 1.00 98.19 95 PHE A O 1
ATOM 687 N N . GLY A 1 96 ? 6.231 -8.778 -5.882 1.00 97.38 96 GLY A N 1
ATOM 688 C CA . GLY A 1 96 ? 5.797 -9.210 -7.207 1.00 97.38 96 GLY A CA 1
ATOM 689 C C . GLY A 1 96 ? 6.728 -8.792 -8.344 1.00 97.38 96 GLY A C 1
ATOM 690 O O . GLY A 1 96 ? 7.254 -7.671 -8.383 1.00 97.38 96 GLY A O 1
ATOM 691 N N . ALA A 1 97 ? 6.918 -9.701 -9.294 1.00 96.69 97 ALA A N 1
ATOM 692 C CA . ALA A 1 97 ? 7.622 -9.442 -10.541 1.00 96.69 97 ALA A CA 1
ATOM 693 C C . ALA A 1 97 ? 6.714 -8.695 -11.540 1.00 96.69 97 ALA A C 1
ATOM 695 O O . ALA A 1 97 ? 5.493 -8.828 -11.489 1.00 96.69 97 ALA A O 1
ATOM 696 N N . PRO A 1 98 ? 7.259 -7.879 -12.461 1.00 96.00 98 PRO A N 1
ATOM 697 C CA . PRO A 1 98 ? 6.433 -7.049 -13.342 1.00 96.00 98 PRO A CA 1
ATOM 698 C C . PRO A 1 98 ? 5.397 -7.803 -14.186 1.00 96.00 98 PRO A C 1
ATOM 700 O O . PRO A 1 98 ? 4.339 -7.253 -14.483 1.00 96.00 98 PRO A O 1
ATOM 703 N N . ASP A 1 99 ? 5.690 -9.039 -14.572 1.00 96.25 99 ASP A N 1
ATOM 704 C CA . ASP A 1 99 ?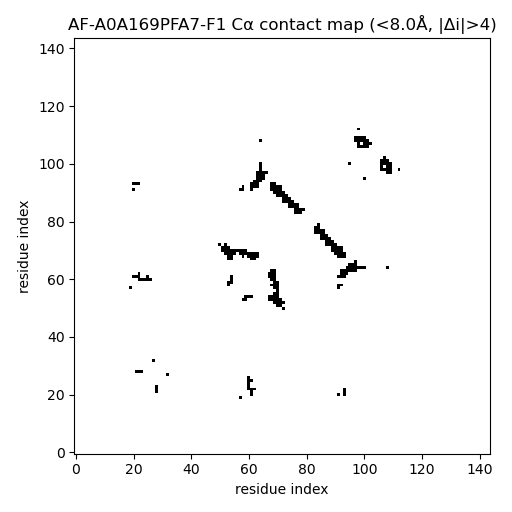 4.851 -9.910 -15.396 1.00 96.25 99 ASP A CA 1
ATOM 705 C C . ASP A 1 99 ? 3.737 -10.628 -14.612 1.00 96.25 99 ASP A C 1
ATOM 707 O O . ASP A 1 99 ? 2.796 -11.141 -15.220 1.00 96.25 99 ASP A O 1
ATOM 711 N N . GLU A 1 100 ? 3.795 -10.623 -13.279 1.00 97.62 100 GLU A N 1
ATOM 712 C CA . GLU A 1 100 ? 2.779 -11.220 -12.400 1.00 97.62 100 GLU A CA 1
ATOM 713 C C . GLU A 1 100 ? 1.559 -10.311 -12.185 1.00 97.62 100 GLU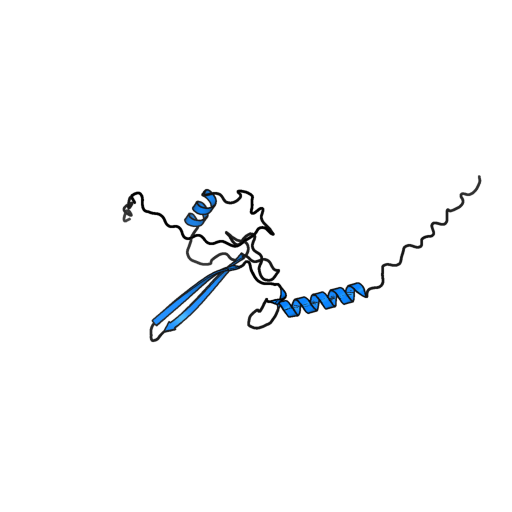 A C 1
ATOM 715 O O . GLU A 1 100 ? 0.545 -10.757 -11.646 1.00 97.62 100 GLU A O 1
ATOM 720 N N . LEU A 1 101 ? 1.625 -9.038 -12.597 1.00 98.19 101 LEU A N 1
ATOM 721 C CA . LEU A 1 101 ? 0.545 -8.081 -12.366 1.00 98.19 101 LEU A CA 1
ATOM 722 C C . LEU A 1 101 ? -0.741 -8.490 -13.096 1.00 98.19 101 LEU A C 1
ATOM 724 O O . LEU A 1 101 ? -0.816 -8.439 -14.327 1.00 98.19 101 LEU A O 1
ATOM 728 N N . VAL A 1 102 ? -1.778 -8.783 -12.309 1.00 98.12 102 VAL A N 1
ATOM 729 C CA . VAL A 1 102 ? -3.148 -9.018 -12.772 1.00 98.12 102 VAL A CA 1
ATOM 730 C C . VAL A 1 102 ? -4.083 -7.977 -12.159 1.00 98.12 102 VAL A C 1
ATOM 732 O O . VAL A 1 102 ? -4.117 -7.806 -10.941 1.00 98.12 102 VAL A O 1
ATOM 735 N N . VAL A 1 103 ? -4.882 -7.302 -12.988 1.00 98.00 103 VAL A N 1
ATOM 736 C CA . VAL A 1 103 ? -5.869 -6.303 -12.545 1.00 98.00 103 VAL A CA 1
ATOM 737 C C . VAL A 1 103 ? -7.245 -6.715 -13.045 1.00 98.00 103 VAL A C 1
ATOM 739 O O . VAL A 1 103 ? -7.439 -6.886 -14.241 1.00 98.00 103 VAL A O 1
ATOM 742 N N . ALA A 1 104 ? -8.202 -6.902 -12.130 1.00 97.44 104 ALA A N 1
ATOM 743 C CA . ALA A 1 104 ? -9.559 -7.359 -12.456 1.00 97.44 104 ALA A CA 1
ATOM 744 C C . ALA A 1 104 ? -9.596 -8.630 -13.343 1.00 97.44 104 ALA A C 1
ATOM 746 O O . ALA A 1 104 ? -10.479 -8.791 -14.178 1.00 97.44 104 ALA A O 1
ATOM 747 N N . GLY A 1 105 ? -8.619 -9.528 -13.166 1.00 97.75 105 GLY A N 1
ATOM 748 C CA . GLY A 1 105 ? -8.464 -10.754 -13.958 1.00 97.75 105 GLY A CA 1
ATOM 749 C C . GLY A 1 105 ? -7.650 -10.604 -15.252 1.00 97.75 105 GLY A C 1
ATOM 750 O O . GLY A 1 105 ? -7.318 -11.616 -15.861 1.00 97.75 105 GLY A O 1
ATOM 751 N N . VAL A 1 106 ? -7.272 -9.387 -15.654 1.00 97.94 106 VAL A N 1
ATOM 752 C CA . VAL A 1 106 ? -6.481 -9.116 -16.869 1.00 97.94 106 VAL A CA 1
ATOM 753 C C . VAL A 1 106 ? -4.976 -9.171 -16.560 1.00 97.94 106 VAL A C 1
ATOM 755 O O . VAL A 1 106 ? -4.544 -8.470 -15.641 1.00 97.94 106 VAL A O 1
ATOM 758 N N . PRO A 1 107 ? -4.153 -9.950 -17.295 1.00 97.19 107 PRO A N 1
ATOM 759 C CA . PRO A 1 107 ? -2.715 -10.115 -17.043 1.00 97.19 107 PRO A CA 1
ATOM 760 C C . PRO A 1 107 ? -1.873 -8.946 -17.590 1.00 97.19 107 PRO A C 1
ATOM 762 O O . PRO A 1 107 ? -0.985 -9.127 -18.428 1.00 97.19 107 PRO A O 1
ATOM 765 N N . VAL A 1 108 ? -2.133 -7.741 -17.077 1.00 97.00 108 VAL A N 1
ATOM 766 C CA . VAL A 1 108 ? -1.510 -6.472 -17.497 1.00 97.00 108 VAL A CA 1
ATOM 767 C C . VAL A 1 108 ? 0.019 -6.551 -17.543 1.00 97.00 108 VAL A C 1
ATOM 769 O O . VAL A 1 108 ? 0.643 -5.996 -18.446 1.00 97.00 108 VAL A O 1
ATOM 772 N N . GLY A 1 109 ? 0.645 -7.243 -16.588 1.00 96.19 109 GLY A N 1
ATOM 773 C CA . GLY A 1 109 ? 2.099 -7.395 -16.543 1.00 96.19 109 GLY A CA 1
ATOM 774 C C . GLY A 1 109 ? 2.682 -8.008 -17.820 1.00 96.19 109 GLY A C 1
ATOM 775 O O . GLY A 1 109 ? 3.660 -7.497 -18.371 1.00 96.19 109 GLY A O 1
ATOM 776 N N . ARG A 1 110 ? 2.039 -9.066 -18.327 1.00 95.25 110 ARG A N 1
ATOM 777 C CA . ARG A 1 110 ? 2.465 -9.798 -19.531 1.00 95.25 110 ARG A CA 1
ATOM 778 C C . ARG A 1 110 ? 2.180 -9.016 -20.806 1.00 95.25 110 ARG A C 1
ATOM 780 O O . ARG A 1 110 ? 3.049 -8.939 -21.670 1.00 95.25 110 ARG A O 1
ATOM 787 N N . GLU A 1 111 ? 1.008 -8.390 -20.897 1.00 94.44 111 GLU A N 1
ATOM 788 C CA . GLU A 1 111 ? 0.635 -7.550 -22.044 1.00 94.44 111 GLU A CA 1
ATOM 789 C C . GLU A 1 111 ? 1.648 -6.415 -22.237 1.00 94.44 111 GLU A C 1
ATOM 791 O O . GLU A 1 111 ? 2.210 -6.240 -23.319 1.00 94.44 111 GLU A O 1
ATOM 796 N N . ARG A 1 112 ? 2.007 -5.723 -21.149 1.00 90.62 112 ARG A N 1
ATOM 797 C CA . ARG A 1 112 ? 3.003 -4.643 -21.198 1.00 90.62 112 ARG A CA 1
ATOM 798 C C . ARG A 1 112 ? 4.428 -5.126 -21.446 1.00 90.62 112 ARG A C 1
ATOM 800 O O . ARG A 1 112 ? 5.260 -4.336 -21.892 1.00 90.62 112 ARG A O 1
ATOM 807 N N . ALA A 1 113 ? 4.762 -6.366 -21.095 1.00 89.25 113 ALA A N 1
ATOM 808 C CA . ALA A 1 113 ? 6.062 -6.940 -21.431 1.00 89.25 113 ALA A CA 1
ATOM 809 C C . ALA A 1 113 ? 6.169 -7.162 -22.948 1.00 89.25 113 ALA A C 1
ATOM 811 O O . ALA A 1 113 ? 7.135 -6.698 -23.558 1.00 89.25 113 ALA A O 1
ATOM 812 N N . ALA A 1 114 ? 5.136 -7.756 -23.553 1.00 86.62 114 ALA A N 1
ATOM 813 C CA . ALA A 1 114 ? 5.062 -7.979 -24.994 1.00 86.62 114 ALA A CA 1
ATOM 814 C C . ALA A 1 114 ? 5.120 -6.662 -25.790 1.00 86.62 114 ALA A C 1
ATOM 816 O O . ALA A 1 114 ? 5.878 -6.555 -26.753 1.00 86.62 114 ALA A O 1
ATOM 817 N N . GLU A 1 115 ? 4.402 -5.622 -25.350 1.00 88.69 115 GLU A N 1
ATOM 818 C CA . GLU A 1 115 ? 4.465 -4.287 -25.967 1.00 88.69 115 GLU A CA 1
ATOM 819 C C . GLU A 1 115 ? 5.884 -3.698 -25.956 1.00 88.69 115 GLU A C 1
ATOM 821 O O . GLU A 1 115 ? 6.345 -3.142 -26.955 1.00 88.69 115 GLU A O 1
ATOM 826 N N . ARG A 1 116 ? 6.604 -3.818 -24.832 1.00 87.06 116 ARG A N 1
ATOM 827 C CA . ARG A 1 116 ? 7.981 -3.309 -24.715 1.00 87.06 116 ARG A CA 1
ATOM 828 C C . ARG A 1 116 ? 8.950 -4.088 -25.588 1.00 87.06 116 ARG A C 1
ATOM 830 O O . ARG A 1 116 ? 9.875 -3.489 -26.130 1.00 87.06 116 ARG A O 1
ATOM 837 N N . GLU A 1 117 ? 8.775 -5.399 -25.690 1.00 86.00 117 GLU A N 1
ATOM 838 C CA . GLU A 1 117 ? 9.595 -6.241 -26.555 1.00 86.00 117 GLU A CA 1
ATOM 839 C C . GLU A 1 117 ? 9.374 -5.887 -28.028 1.00 86.00 117 GLU A C 1
ATOM 841 O O . GLU A 1 117 ? 10.343 -5.618 -28.738 1.00 86.00 117 GLU A O 1
ATOM 846 N N . ALA A 1 118 ? 8.116 -5.755 -28.453 1.00 84.00 118 ALA A N 1
ATOM 847 C CA . ALA A 1 118 ? 7.766 -5.305 -29.797 1.00 84.00 118 ALA A CA 1
ATOM 848 C C . ALA A 1 118 ? 8.342 -3.910 -30.104 1.00 84.00 118 ALA A C 1
ATOM 850 O O . ALA A 1 118 ? 8.946 -3.706 -31.158 1.00 84.00 118 ALA A O 1
ATOM 851 N N . ALA A 1 119 ? 8.238 -2.966 -29.161 1.00 84.38 119 ALA A N 1
ATOM 852 C CA . ALA A 1 119 ? 8.814 -1.629 -29.309 1.00 84.38 119 ALA A CA 1
ATOM 853 C C . ALA A 1 119 ? 10.349 -1.660 -29.431 1.00 84.38 119 ALA A C 1
ATOM 855 O O . ALA A 1 119 ? 10.918 -0.948 -30.258 1.00 84.38 119 ALA A O 1
ATOM 856 N N . ARG A 1 120 ? 11.035 -2.503 -28.646 1.00 80.94 120 ARG A N 1
ATOM 857 C CA . ARG A 1 120 ? 12.496 -2.680 -28.734 1.00 80.94 120 ARG A CA 1
ATOM 858 C C . ARG A 1 120 ? 12.918 -3.324 -30.053 1.00 80.94 120 ARG A C 1
ATOM 860 O O . ARG A 1 120 ? 13.913 -2.895 -30.630 1.00 80.94 120 ARG A O 1
ATOM 867 N N . ALA A 1 121 ? 12.172 -4.317 -30.531 1.00 79.00 121 ALA A N 1
ATOM 868 C CA . ALA A 1 121 ? 12.427 -4.963 -31.815 1.00 79.00 121 ALA A CA 1
ATOM 869 C C . ALA A 1 121 ? 12.244 -3.984 -32.987 1.00 79.00 121 ALA A C 1
ATOM 871 O O . ALA A 1 121 ? 13.071 -3.969 -33.896 1.00 79.00 121 ALA A O 1
ATOM 872 N N . GLY A 1 122 ? 11.223 -3.123 -32.929 1.00 75.94 122 GLY A N 1
ATOM 873 C CA . GLY A 1 122 ? 11.017 -2.050 -33.905 1.00 75.94 122 GLY A CA 1
ATOM 874 C C . GLY A 1 122 ? 12.138 -1.006 -33.883 1.00 75.94 122 GLY A C 1
ATOM 875 O O . GLY A 1 122 ? 12.687 -0.676 -34.929 1.00 75.94 122 GLY A O 1
ATOM 876 N N . ALA A 1 123 ? 12.555 -0.555 -32.696 1.00 73.06 123 ALA A N 1
ATOM 877 C CA . ALA A 1 123 ? 13.656 0.404 -32.553 1.00 73.06 123 ALA A CA 1
ATOM 878 C C . ALA A 1 123 ? 15.012 -0.154 -33.028 1.00 73.06 123 ALA A C 1
ATOM 880 O O . ALA A 1 123 ? 15.849 0.593 -33.523 1.00 73.06 123 ALA A O 1
ATOM 881 N N . ALA A 1 124 ? 15.240 -1.465 -32.906 1.00 66.44 124 ALA A N 1
ATOM 882 C CA . ALA A 1 124 ? 16.443 -2.119 -33.425 1.00 66.44 124 ALA A CA 1
ATOM 883 C C . ALA A 1 124 ? 16.438 -2.282 -34.960 1.00 66.44 124 ALA A C 1
ATOM 885 O O . ALA A 1 124 ? 17.493 -2.518 -35.549 1.00 66.44 124 ALA A O 1
ATOM 886 N N . GLN A 1 125 ? 15.268 -2.182 -35.602 1.00 62.69 125 GLN A N 1
ATOM 887 C CA . GLN A 1 125 ? 15.106 -2.282 -37.057 1.00 62.69 125 GLN A CA 1
ATOM 888 C C . GLN A 1 125 ? 15.204 -0.927 -37.773 1.00 62.69 125 GLN A C 1
ATOM 890 O O . GLN A 1 125 ? 15.415 -0.905 -38.987 1.00 62.69 125 GLN A O 1
ATOM 895 N N . GLU A 1 126 ? 15.102 0.199 -37.060 1.00 60.31 126 GLU A N 1
ATOM 896 C CA . GLU A 1 126 ? 15.437 1.506 -37.629 1.00 60.31 126 GLU A CA 1
ATOM 897 C C . GLU A 1 126 ? 16.938 1.545 -37.960 1.00 60.31 126 GLU A C 1
ATOM 899 O O . GLU A 1 126 ? 17.800 1.387 -37.094 1.00 60.31 126 GLU A O 1
ATOM 904 N N . ALA A 1 127 ? 17.251 1.691 -39.254 1.00 60.19 127 ALA A N 1
ATOM 905 C CA . ALA A 1 127 ? 18.614 1.647 -39.772 1.00 60.19 127 ALA A CA 1
ATOM 906 C C . ALA A 1 127 ? 19.534 2.622 -39.011 1.00 60.19 127 ALA A C 1
ATOM 908 O O . ALA A 1 127 ? 19.110 3.734 -38.683 1.00 60.19 127 ALA A O 1
ATOM 909 N N . PRO A 1 128 ? 20.805 2.251 -38.752 1.00 66.56 128 PRO A N 1
ATOM 910 C CA . PRO A 1 128 ? 21.718 3.111 -38.014 1.00 66.56 128 PRO A CA 1
ATOM 911 C C . PRO A 1 128 ? 21.807 4.484 -38.680 1.00 66.56 128 PRO A C 1
ATOM 913 O O . PRO A 1 128 ? 21.882 4.580 -39.908 1.00 66.56 128 PRO A O 1
ATOM 916 N N . TRP A 1 129 ? 21.832 5.535 -37.851 1.00 53.78 129 TRP A N 1
ATOM 917 C CA . TRP A 1 129 ? 22.053 6.912 -38.289 1.00 53.78 129 TRP A CA 1
ATOM 918 C C . TRP A 1 129 ? 23.159 6.950 -39.355 1.00 53.78 129 TRP A C 1
ATOM 920 O O . TRP A 1 129 ? 24.223 6.354 -39.124 1.00 53.78 129 TRP A O 1
ATOM 930 N N . PRO A 1 130 ? 22.950 7.622 -40.506 1.00 68.00 130 PRO A N 1
ATOM 931 C CA . PRO A 1 130 ? 23.940 7.646 -41.571 1.00 68.00 130 PRO A CA 1
ATOM 932 C C . PRO A 1 130 ? 25.279 8.097 -40.990 1.00 68.00 130 PRO A C 1
ATOM 934 O O . PRO A 1 130 ? 25.398 9.181 -40.411 1.00 68.00 130 PRO A O 1
ATOM 937 N N . ARG A 1 131 ? 26.296 7.230 -41.090 1.00 64.06 131 ARG A N 1
ATOM 938 C CA . ARG A 1 131 ? 27.641 7.554 -40.604 1.00 64.06 131 ARG A CA 1
ATOM 939 C C . ARG A 1 131 ? 28.047 8.858 -41.284 1.00 64.06 131 ARG A C 1
ATOM 941 O O . ARG A 1 131 ? 27.956 8.959 -42.508 1.00 64.06 131 ARG A O 1
ATOM 948 N N . LYS A 1 132 ? 28.463 9.861 -40.499 1.00 56.31 132 LYS A N 1
ATOM 949 C CA . LYS A 1 132 ? 28.986 11.115 -41.060 1.00 56.31 132 LYS A CA 1
ATOM 950 C C . LYS A 1 132 ? 30.036 10.744 -42.117 1.00 56.31 132 LYS A C 1
ATOM 952 O O . LYS A 1 132 ? 30.877 9.898 -41.802 1.00 56.31 132 LYS A O 1
ATOM 957 N N . PRO A 1 133 ? 30.010 11.327 -43.329 1.00 65.75 133 PRO A N 1
ATOM 958 C CA . PRO A 1 133 ? 31.028 11.039 -44.326 1.00 65.75 133 PRO A CA 1
ATOM 959 C C . PRO A 1 133 ? 32.401 11.301 -43.706 1.00 65.75 133 PRO A C 1
ATOM 961 O O . PRO A 1 133 ? 32.721 12.430 -43.328 1.00 65.75 133 PRO A O 1
ATOM 964 N N . THR A 1 134 ? 33.210 10.256 -43.547 1.00 59.56 134 THR A N 1
ATOM 965 C CA . THR A 1 134 ? 34.595 10.372 -43.088 1.00 59.56 134 THR A CA 1
ATOM 966 C C . THR A 1 134 ? 35.420 10.882 -44.261 1.00 59.56 134 THR A C 1
ATOM 968 O O . THR A 1 134 ? 36.061 10.120 -44.977 1.00 59.56 134 THR A O 1
ATOM 971 N N . GLY A 1 135 ? 35.312 12.179 -44.523 1.00 56.84 135 GLY A N 1
ATOM 972 C CA . GLY A 1 135 ? 35.914 12.814 -45.684 1.00 56.84 135 GLY A CA 1
ATOM 973 C C . GLY A 1 135 ? 35.988 14.317 -45.499 1.00 56.84 135 GLY A C 1
ATOM 974 O O . GLY A 1 135 ? 35.367 15.064 -46.249 1.00 56.84 135 GLY A O 1
ATOM 975 N N . PHE A 1 136 ? 36.748 14.777 -44.504 1.00 57.16 136 PHE A N 1
ATOM 976 C CA . PHE A 1 136 ? 37.171 16.172 -44.474 1.00 57.16 136 PHE A CA 1
ATOM 977 C C . PHE A 1 136 ? 38.239 16.348 -45.559 1.00 57.16 136 PHE A C 1
ATOM 979 O O . PHE A 1 136 ? 39.431 16.149 -45.319 1.00 57.16 136 PHE A O 1
ATOM 986 N N . ARG A 1 137 ? 37.819 16.659 -46.792 1.00 61.19 137 ARG A N 1
ATOM 987 C CA . ARG A 1 137 ? 38.756 17.156 -47.803 1.00 61.19 137 ARG A CA 1
ATOM 988 C C . ARG A 1 137 ? 39.277 18.492 -47.290 1.00 61.19 137 ARG A C 1
ATOM 990 O O . ARG A 1 137 ? 38.533 19.467 -47.241 1.00 61.19 137 ARG A O 1
ATOM 997 N N . ARG A 1 138 ? 40.545 18.517 -46.872 1.00 54.12 138 ARG A N 1
ATOM 998 C CA . ARG A 1 138 ? 41.276 19.756 -46.594 1.00 54.12 138 ARG A CA 1
ATOM 999 C C . ARG A 1 138 ? 41.145 20.637 -47.836 1.00 54.12 138 ARG A C 1
ATOM 1001 O O . ARG A 1 138 ? 41.654 20.273 -48.893 1.00 54.12 138 ARG A O 1
ATOM 1008 N N . ALA A 1 139 ? 40.444 21.760 -47.715 1.00 57.41 139 ALA A N 1
ATOM 1009 C CA . ALA A 1 139 ? 40.519 22.803 -48.722 1.00 57.41 139 ALA A CA 1
ATOM 1010 C C . ALA A 1 139 ? 41.982 23.260 -48.783 1.00 57.41 139 ALA A C 1
ATOM 1012 O O . ALA A 1 139 ? 42.559 23.643 -47.763 1.00 57.41 139 ALA A O 1
ATOM 1013 N N . GLN A 1 140 ? 42.605 23.139 -49.953 1.00 59.41 140 GLN A N 1
ATOM 1014 C CA . GLN A 1 140 ? 43.890 23.777 -50.205 1.00 59.41 140 GLN A CA 1
ATOM 1015 C C . GLN A 1 140 ? 43.644 25.287 -50.207 1.00 59.41 140 GLN A C 1
ATOM 1017 O O . GLN A 1 140 ? 42.777 25.772 -50.932 1.00 59.41 140 GLN A O 1
ATOM 1022 N N . ALA A 1 141 ? 44.354 26.014 -49.345 1.00 52.28 141 ALA A N 1
ATOM 1023 C CA . ALA A 1 141 ? 44.319 27.469 -49.353 1.00 52.28 141 ALA A CA 1
ATOM 1024 C C . ALA A 1 141 ? 44.971 27.980 -50.653 1.00 52.28 141 ALA A C 1
ATOM 1026 O O . ALA A 1 141 ? 45.979 27.401 -51.071 1.00 52.28 141 ALA A O 1
ATOM 1027 N N . PRO A 1 142 ? 44.433 29.034 -51.293 1.00 48.62 142 PRO A N 1
ATOM 1028 C CA . PRO A 1 142 ? 45.104 29.651 -52.424 1.00 48.62 142 PRO A CA 1
ATOM 1029 C C . PRO A 1 142 ? 46.433 30.244 -51.960 1.00 48.62 142 PRO A C 1
ATOM 1031 O O . PRO A 1 142 ? 46.484 30.942 -50.945 1.00 48.62 142 PRO A O 1
ATOM 1034 N N . SER A 1 143 ? 47.495 29.959 -52.709 1.00 53.41 143 SER A N 1
ATOM 1035 C CA . SER A 1 143 ? 48.754 30.684 -52.601 1.00 53.41 143 SER A CA 1
ATOM 1036 C C . SER A 1 143 ? 48.529 32.113 -53.086 1.00 53.41 143 SER A C 1
ATOM 1038 O O . SER A 1 143 ? 48.253 32.319 -54.271 1.00 53.41 143 SER A O 1
ATOM 1040 N N . TRP A 1 144 ? 48.649 33.065 -52.170 1.00 54.03 144 TRP A N 1
ATOM 1041 C CA . TRP A 1 144 ? 49.009 34.440 -52.484 1.00 54.03 144 TRP A CA 1
ATOM 1042 C C . TRP A 1 144 ? 50.422 34.666 -51.962 1.00 54.03 144 TRP A C 1
ATOM 1044 O O . TRP A 1 144 ? 50.688 34.208 -50.825 1.00 54.03 144 TRP A O 1
#

Mean predicted aligned error: 11.2 Å

Sequence (144 aa):
MGARASRGHGPEWLLPVVTETWDGHLNDIHGPAVRPGHAAEAIEAAASGPVAEGCVGGGTGMRCYGFKGGAGTASRRVAYGEDRYTVGAYVQANFGAPDELVVAGVPVGRERAAEREAARAGAAQEAPWPRKPTGFRRAQAPSW

Solvent-accessible surface area (backbone atoms only — not comparable to full-atom values): 9424 Å² total; per-residue (Å²): 137,82,82,78,78,80,78,82,75,72,97,67,91,81,80,83,89,82,86,87,79,85,27,61,91,70,38,70,71,89,52,85,79,81,50,74,64,59,55,52,52,54,61,73,66,63,71,88,76,90,76,87,61,34,66,42,80,92,11,44,43,22,43,26,31,79,41,83,20,9,27,43,73,53,72,48,79,46,77,58,89,94,47,77,47,77,51,75,51,78,45,72,40,58,50,68,55,41,58,71,35,62,57,99,85,41,56,54,20,45,55,56,48,52,53,50,51,53,51,50,54,53,62,70,64,55,75,76,76,81,75,74,80,94,66,86,75,78,77,80,76,82,88,126

Radius of gyration: 28.95 Å; Cα contacts (8 Å, |Δi|>4): 146; chains: 1; bounding box: 79×48×88 Å

InterPro domains:
  IPR005321 Peptidase S58, DmpA [PF03576] (9-118)
  IPR005321 Peptidase S58, DmpA [PTHR36512] (9-119)
  IPR016117 ArgJ-like domain superfamily [SSF56266] (7-118)